Protein AF-A0A9E0LW81-F1 (afdb_monomer_lite)

Radius of gyration: 25.63 Å; chains: 1; bounding box: 50×57×55 Å

Foldseek 3Di:
DDDDDDDPPVVVVVLCVVCVVVVHDSVVVVVVVVVVVVVVVVVVCCVVPVVNVVVVVVVVVQQVQWDQDPVRDTHRPPDPPPPVSVVVVVVVVVPPDPPPPVPDDDDPDPDDDD

Structure (mmCIF, N/CA/C/O backbone):
data_AF-A0A9E0LW81-F1
#
_entry.id   AF-A0A9E0LW81-F1
#
loop_
_atom_site.group_PDB
_atom_site.id
_atom_site.type_symbol
_atom_site.label_atom_id
_atom_site.label_alt_id
_atom_site.label_comp_id
_atom_site.label_asym_id
_atom_site.label_entity_id
_atom_site.label_seq_id
_atom_site.pdbx_PDB_ins_code
_atom_site.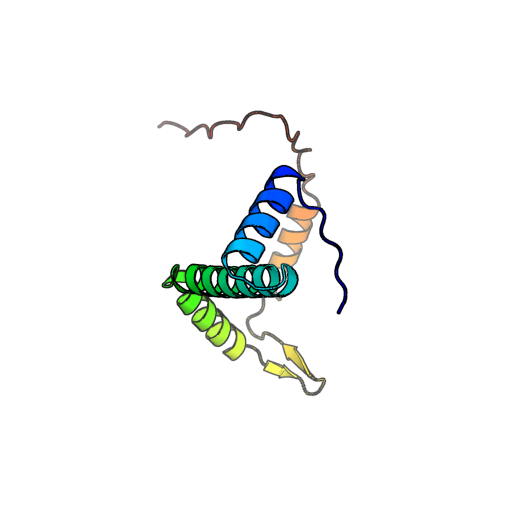Cartn_x
_atom_site.Cartn_y
_atom_site.Cartn_z
_atom_site.occupancy
_atom_site.B_iso_or_equiv
_atom_site.auth_seq_id
_atom_site.auth_comp_id
_atom_site.auth_asym_id
_atom_site.auth_atom_id
_atom_site.pdbx_PDB_model_num
ATOM 1 N N . MET A 1 1 ? -0.173 -12.587 13.844 1.00 77.62 1 MET A N 1
ATOM 2 C CA . MET A 1 1 ? 1.166 -12.589 14.482 1.00 77.62 1 MET A CA 1
ATOM 3 C C . MET A 1 1 ? 1.288 -11.383 15.411 1.00 77.62 1 MET A C 1
ATOM 5 O O . MET A 1 1 ? 0.500 -10.455 15.259 1.00 77.62 1 MET A O 1
ATOM 9 N N . LYS A 1 2 ? 2.193 -11.401 16.401 1.00 80.12 2 LYS A N 1
ATOM 10 C CA . LYS A 1 2 ? 2.476 -10.218 17.233 1.00 80.12 2 LYS A CA 1
ATOM 11 C C . LYS A 1 2 ? 3.582 -9.413 16.558 1.00 80.12 2 LYS A C 1
ATOM 13 O O . LYS A 1 2 ? 4.662 -9.949 16.344 1.00 80.12 2 LYS A O 1
ATOM 18 N N . THR A 1 3 ? 3.298 -8.154 16.258 1.00 85.69 3 THR A N 1
ATOM 19 C CA . THR A 1 3 ? 4.228 -7.246 15.583 1.00 85.69 3 THR A CA 1
ATOM 20 C C . THR A 1 3 ? 4.458 -6.032 16.471 1.00 85.69 3 THR A C 1
ATOM 22 O O . THR A 1 3 ? 3.511 -5.518 17.071 1.00 85.69 3 THR A O 1
ATOM 25 N N . THR A 1 4 ? 5.711 -5.600 16.579 1.00 88.25 4 THR A N 1
ATOM 26 C CA . THR A 1 4 ? 6.099 -4.383 17.296 1.00 88.25 4 THR A CA 1
ATOM 27 C C . THR A 1 4 ? 6.417 -3.314 16.260 1.00 88.25 4 THR A C 1
ATOM 29 O O . THR A 1 4 ? 7.216 -3.561 15.363 1.00 88.25 4 THR A O 1
ATOM 32 N N . PHE A 1 5 ? 5.788 -2.147 16.380 1.00 84.62 5 PHE A N 1
ATOM 33 C CA . PHE A 1 5 ? 6.022 -0.997 15.511 1.00 84.62 5 PHE A CA 1
ATOM 34 C C . PHE A 1 5 ? 6.591 0.144 16.343 1.00 84.62 5 PHE A C 1
ATOM 36 O O . PHE A 1 5 ? 6.073 0.422 17.427 1.00 84.62 5 PHE A O 1
ATOM 43 N N . ASP A 1 6 ? 7.626 0.800 15.828 1.00 88.19 6 ASP A N 1
ATOM 44 C CA . ASP A 1 6 ? 8.109 2.043 16.411 1.00 88.19 6 ASP A CA 1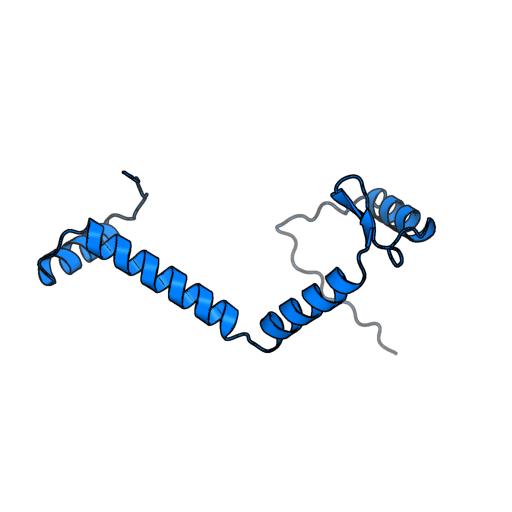
ATOM 45 C C . ASP A 1 6 ? 7.192 3.180 15.951 1.00 88.19 6 ASP A C 1
ATOM 47 O O . ASP A 1 6 ? 7.052 3.450 14.757 1.00 88.19 6 ASP A O 1
ATOM 51 N N . LEU A 1 7 ? 6.466 3.767 16.899 1.00 87.44 7 LEU A N 1
ATOM 52 C CA . LEU A 1 7 ? 5.471 4.802 16.645 1.00 87.44 7 LEU A CA 1
ATOM 53 C C . LEU A 1 7 ? 5.772 5.984 17.565 1.00 87.44 7 LEU A C 1
ATOM 55 O O . LEU A 1 7 ? 5.895 5.783 18.778 1.00 87.44 7 LEU A O 1
ATOM 59 N N . PRO A 1 8 ? 5.810 7.221 17.045 1.00 92.38 8 PRO A N 1
ATOM 60 C CA . PRO A 1 8 ? 6.002 8.383 17.893 1.00 92.38 8 PRO A CA 1
ATOM 61 C C . PRO A 1 8 ? 4.852 8.488 18.902 1.00 92.38 8 PRO A C 1
ATOM 63 O O . PRO A 1 8 ? 3.675 8.382 18.546 1.00 92.38 8 PRO A O 1
ATOM 66 N N . ASP A 1 9 ? 5.187 8.743 20.168 1.00 88.00 9 ASP A N 1
ATOM 67 C CA . ASP A 1 9 ? 4.225 8.846 21.274 1.00 88.00 9 ASP A CA 1
ATOM 68 C C . ASP A 1 9 ? 2.986 9.729 20.980 1.00 88.00 9 ASP A C 1
ATOM 70 O O . ASP A 1 9 ? 1.862 9.281 21.232 1.00 88.00 9 ASP A O 1
ATOM 74 N N . PRO A 1 10 ? 3.094 10.932 20.369 1.00 91.62 10 PRO A N 1
ATOM 75 C CA . PRO A 1 10 ? 1.905 11.721 20.032 1.00 91.62 10 PRO A CA 1
ATOM 76 C C . PRO A 1 10 ? 0.953 11.011 19.058 1.00 91.62 10 PRO A C 1
ATOM 78 O O . PRO A 1 10 ? -0.264 11.190 19.151 1.00 91.62 10 PRO A O 1
ATOM 81 N N . LEU A 1 11 ? 1.476 10.196 18.139 1.00 89.50 11 LEU A N 1
ATOM 82 C CA . LEU A 1 11 ? 0.675 9.420 17.195 1.00 89.50 11 LEU A CA 1
ATOM 83 C C . LEU A 1 11 ? -0.012 8.250 17.907 1.00 89.50 11 LEU A C 1
ATOM 85 O O . LEU A 1 11 ? -1.213 8.041 17.730 1.00 89.50 11 LEU A O 1
ATOM 89 N N . LEU A 1 12 ? 0.714 7.546 18.780 1.00 90.38 12 LEU A N 1
ATOM 90 C CA . LEU A 1 12 ? 0.161 6.453 19.578 1.00 90.38 12 LEU A CA 1
ATOM 91 C C . LEU A 1 12 ? -0.990 6.931 20.475 1.00 90.38 12 LEU A C 1
ATOM 93 O O . LEU A 1 12 ? -2.025 6.267 20.559 1.00 90.38 12 LEU A O 1
ATOM 97 N N . ARG A 1 13 ? -0.850 8.099 21.119 1.00 91.62 13 ARG A N 1
ATOM 98 C CA . ARG A 1 13 ? -1.925 8.694 21.932 1.00 91.62 13 ARG A CA 1
ATOM 99 C C . ARG A 1 13 ? -3.166 9.006 21.101 1.00 91.62 13 ARG A C 1
ATOM 101 O O . ARG A 1 13 ? -4.272 8.669 21.521 1.00 91.62 13 ARG A O 1
ATOM 108 N N . LYS A 1 14 ? -2.997 9.605 19.917 1.00 91.06 14 LYS A N 1
ATOM 109 C CA . LYS A 1 14 ? -4.108 9.889 18.993 1.00 91.06 14 LYS A CA 1
ATOM 110 C C . LYS A 1 14 ? -4.808 8.606 18.548 1.00 91.06 14 LYS A C 1
ATOM 112 O O . LYS A 1 14 ? -6.032 8.543 18.598 1.00 91.06 14 LYS A O 1
ATOM 117 N N . ALA A 1 15 ? -4.045 7.575 18.187 1.00 89.38 15 ALA A N 1
ATOM 118 C CA . ALA A 1 15 ? -4.593 6.289 17.769 1.00 89.38 15 ALA A CA 1
ATOM 119 C C . ALA A 1 15 ? -5.368 5.599 18.905 1.00 89.38 15 ALA A C 1
ATOM 121 O O . ALA A 1 15 ? -6.477 5.112 18.692 1.00 89.38 15 ALA A O 1
ATOM 122 N N . LYS A 1 16 ? -4.847 5.630 20.140 1.00 89.50 16 LYS A N 1
ATOM 123 C CA . LYS A 1 16 ? -5.559 5.127 21.329 1.00 89.50 16 LYS A CA 1
ATOM 124 C C . LYS A 1 16 ? -6.854 5.888 21.595 1.00 89.50 16 LYS A C 1
ATOM 126 O O . LYS A 1 16 ? -7.877 5.261 21.850 1.00 89.50 16 LYS A O 1
ATOM 131 N N . ALA A 1 17 ? -6.826 7.217 21.518 1.00 92.44 17 ALA A N 1
ATOM 132 C CA . ALA A 1 17 ? -8.020 8.038 21.696 1.00 92.44 17 ALA A CA 1
ATOM 133 C C . ALA A 1 17 ? -9.073 7.749 20.612 1.00 92.44 17 ALA A C 1
ATOM 135 O O . ALA A 1 17 ? -10.257 7.644 20.921 1.00 92.44 17 ALA A O 1
ATOM 136 N N . ALA A 1 18 ? -8.649 7.572 19.357 1.00 90.62 18 ALA A N 1
ATOM 137 C CA . ALA A 1 18 ? -9.533 7.192 18.258 1.00 90.62 18 ALA A CA 1
ATOM 138 C C . ALA A 1 18 ? -10.158 5.804 18.480 1.00 90.62 18 ALA A C 1
ATOM 140 O O . ALA A 1 18 ? -11.372 5.660 18.357 1.00 90.62 18 ALA A O 1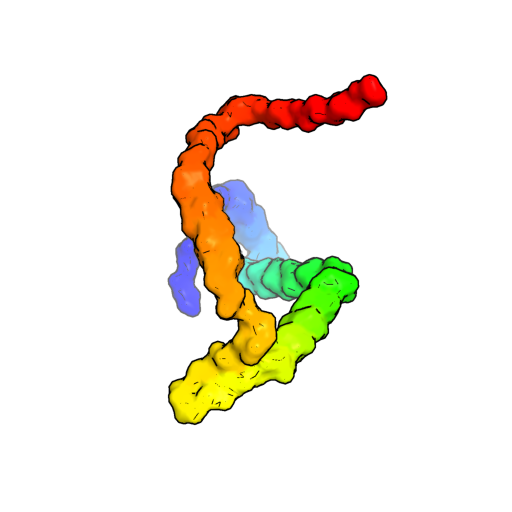
ATOM 141 N N . ALA A 1 19 ? -9.359 4.818 18.895 1.00 91.62 19 ALA A N 1
ATOM 142 C CA . ALA A 1 19 ? -9.834 3.471 19.206 1.00 91.62 19 ALA A CA 1
ATOM 143 C C . ALA A 1 19 ? -10.853 3.476 20.359 1.00 91.62 19 ALA A C 1
ATOM 145 O O . ALA A 1 19 ? -11.924 2.883 20.245 1.00 91.62 19 ALA A O 1
ATOM 146 N N . ALA A 1 20 ? -10.567 4.227 21.428 1.00 92.38 20 ALA A N 1
ATOM 147 C CA . ALA A 1 20 ? -11.466 4.382 22.570 1.00 92.38 20 ALA A CA 1
ATOM 148 C C . ALA A 1 20 ? -12.798 5.044 22.182 1.00 92.38 20 ALA A C 1
ATOM 150 O O . ALA A 1 20 ? -13.855 4.579 22.597 1.00 92.38 20 ALA A O 1
ATOM 151 N N . ARG A 1 21 ? -12.766 6.086 21.340 1.00 92.50 21 ARG A N 1
ATOM 152 C CA . ARG A 1 21 ? -13.980 6.741 20.818 1.00 92.50 21 ARG A CA 1
ATOM 153 C C . ARG A 1 21 ? -14.839 5.811 19.963 1.00 92.50 21 ARG A C 1
ATOM 155 O O . ARG A 1 21 ? -16.052 5.967 19.945 1.00 92.50 21 ARG A O 1
ATOM 162 N N . GLN A 1 22 ? -14.211 4.876 19.256 1.00 89.56 22 GLN A N 1
ATOM 163 C CA . GLN A 1 22 ? -14.882 3.877 18.422 1.00 89.56 22 GLN A CA 1
ATOM 164 C C . GLN A 1 22 ? -15.273 2.611 19.206 1.00 89.56 22 GLN A C 1
ATOM 166 O O . GLN A 1 22 ? -15.867 1.706 18.632 1.00 89.56 22 GLN A O 1
ATOM 171 N N . GLY A 1 23 ? -14.935 2.523 20.501 1.00 92.38 23 GLY A N 1
ATOM 172 C CA . GLY A 1 23 ? -15.252 1.368 21.344 1.00 92.38 23 GLY A CA 1
ATOM 173 C C . GLY A 1 23 ? -14.540 0.074 20.937 1.00 92.38 23 GLY A C 1
ATOM 174 O O . GLY A 1 23 ? -15.009 -1.007 21.283 1.00 92.38 23 GLY A O 1
ATOM 175 N N . ARG A 1 24 ? -13.425 0.160 20.200 1.00 93.75 24 ARG A N 1
ATOM 176 C CA . ARG A 1 24 ? -12.721 -1.005 19.641 1.00 93.75 24 ARG A CA 1
ATOM 177 C C . ARG A 1 24 ? -11.257 -1.058 20.083 1.00 93.75 24 ARG A C 1
ATOM 179 O O . ARG A 1 24 ? -10.694 -0.029 20.469 1.00 93.75 24 ARG A O 1
ATOM 186 N N . PRO A 1 25 ? -10.599 -2.230 20.060 1.00 92.06 25 PRO A N 1
ATOM 187 C CA . PRO A 1 25 ? -9.202 -2.317 20.453 1.00 92.06 25 PRO A CA 1
ATOM 188 C C . PRO A 1 25 ? -8.304 -1.636 19.412 1.00 92.06 25 PRO A C 1
ATOM 190 O O . PRO A 1 25 ? -8.540 -1.696 18.207 1.00 92.06 25 PRO A O 1
ATOM 193 N N . LEU A 1 26 ? -7.206 -1.037 19.883 1.00 88.31 26 LEU A N 1
ATOM 194 C CA . LEU A 1 26 ? -6.223 -0.355 19.030 1.00 88.31 26 LEU A CA 1
ATOM 195 C C . LEU A 1 26 ? -5.680 -1.256 17.911 1.00 88.31 26 LEU A C 1
ATOM 197 O O . LEU A 1 26 ? -5.361 -0.774 16.833 1.00 88.31 26 LEU A O 1
ATOM 201 N N . ARG A 1 27 ? -5.577 -2.561 18.170 1.00 89.50 27 ARG A N 1
ATOM 202 C CA . ARG A 1 27 ? -5.080 -3.545 17.203 1.00 89.50 27 ARG A CA 1
ATOM 203 C C . ARG A 1 27 ? -5.956 -3.615 15.956 1.00 89.50 27 ARG A C 1
ATOM 205 O O . ARG A 1 27 ? -5.404 -3.642 14.865 1.00 89.50 27 ARG A O 1
ATOM 212 N N . ASP A 1 28 ? -7.275 -3.597 16.129 1.00 89.81 28 ASP A N 1
ATOM 213 C CA . ASP A 1 28 ? -8.220 -3.667 15.011 1.00 89.81 28 ASP A CA 1
ATOM 214 C C . ASP A 1 28 ? -8.204 -2.358 14.225 1.00 89.81 28 ASP A C 1
ATOM 216 O O . ASP A 1 28 ? -8.170 -2.377 13.001 1.00 89.81 28 ASP A O 1
ATOM 220 N N . LEU A 1 29 ? -8.102 -1.222 14.927 1.00 90.19 29 LEU A N 1
ATOM 221 C CA . LEU A 1 29 ? -7.947 0.082 14.282 1.00 90.19 29 LEU A CA 1
ATOM 222 C C . LEU A 1 29 ? -6.681 0.168 13.432 1.00 90.19 29 LEU A C 1
ATOM 224 O O . LEU A 1 29 ? -6.713 0.687 12.322 1.00 90.19 29 LEU A O 1
ATOM 228 N N . VAL A 1 30 ? -5.564 -0.335 13.952 1.00 89.00 30 VAL A N 1
ATOM 229 C CA . VAL A 1 30 ? -4.289 -0.345 13.228 1.00 89.00 30 VAL A CA 1
ATOM 230 C C . VAL A 1 30 ? -4.346 -1.308 12.043 1.00 89.00 30 VAL A C 1
ATOM 232 O O . VAL A 1 30 ? -3.844 -0.968 10.979 1.00 89.00 30 VAL A O 1
ATOM 235 N N . ALA A 1 31 ? -4.956 -2.484 12.207 1.00 90.25 31 ALA A N 1
ATOM 236 C CA . ALA A 1 31 ? -5.096 -3.455 11.127 1.00 90.25 31 ALA A CA 1
ATOM 237 C C . ALA A 1 31 ? -5.931 -2.897 9.965 1.00 90.25 31 ALA A C 1
ATOM 239 O O . ALA A 1 31 ? -5.485 -2.961 8.824 1.00 90.25 31 ALA A O 1
ATOM 240 N N . GLU A 1 32 ? -7.081 -2.290 10.264 1.00 90.12 32 GLU A N 1
ATOM 241 C CA . GLU A 1 32 ? -7.944 -1.657 9.260 1.00 90.12 32 GLU A CA 1
ATOM 242 C C . GLU A 1 32 ? -7.239 -0.489 8.565 1.00 90.12 32 GLU A C 1
ATOM 244 O O . GLU A 1 32 ? -7.221 -0.424 7.343 1.00 90.12 32 GLU A O 1
ATOM 249 N N . ALA A 1 33 ? -6.567 0.387 9.319 1.00 89.25 33 ALA A N 1
ATOM 250 C CA . ALA A 1 33 ? -5.840 1.509 8.730 1.00 89.25 33 ALA A CA 1
ATOM 251 C C . ALA A 1 33 ? -4.702 1.058 7.795 1.00 89.25 33 ALA A C 1
ATOM 253 O O . ALA A 1 33 ? -4.422 1.726 6.800 1.00 89.25 33 ALA A O 1
ATOM 254 N N . ILE A 1 34 ? -4.031 -0.057 8.108 1.00 89.31 34 ILE A N 1
ATOM 255 C CA . ILE A 1 34 ? -3.014 -0.644 7.225 1.00 89.31 34 ILE A CA 1
ATOM 256 C C . ILE A 1 34 ? -3.675 -1.194 5.959 1.00 89.31 34 ILE A C 1
ATOM 258 O O . ILE A 1 34 ? -3.195 -0.902 4.867 1.00 89.31 34 ILE A O 1
ATOM 262 N N . ASP A 1 35 ? -4.763 -1.951 6.095 1.00 89.75 35 ASP A N 1
ATOM 263 C CA . ASP A 1 35 ? -5.473 -2.547 4.960 1.00 89.75 35 ASP A CA 1
ATOM 264 C C . ASP A 1 35 ? -6.010 -1.474 4.002 1.00 89.75 35 ASP A C 1
ATOM 266 O O . ASP A 1 35 ? -5.718 -1.490 2.807 1.00 89.75 35 ASP A O 1
ATOM 270 N N . GLU A 1 36 ? -6.668 -0.444 4.538 1.00 88.75 36 GLU A N 1
ATOM 271 C CA . GLU A 1 36 ? -7.152 0.702 3.766 1.00 88.75 36 GLU A CA 1
ATOM 272 C C . GLU A 1 36 ? -6.021 1.433 3.033 1.00 88.75 36 GLU A C 1
ATOM 274 O O . GLU A 1 36 ? -6.187 1.835 1.880 1.00 88.75 36 GLU A O 1
ATOM 279 N N . LYS A 1 37 ? -4.855 1.608 3.671 1.00 87.00 37 LYS A N 1
ATOM 280 C CA . LYS A 1 37 ? -3.704 2.261 3.031 1.00 87.00 37 LYS A CA 1
ATOM 281 C C . LYS A 1 37 ? -3.035 1.404 1.974 1.00 87.00 37 LYS A C 1
ATOM 283 O O . LYS A 1 37 ? -2.611 1.951 0.955 1.00 87.00 37 LYS A O 1
ATOM 288 N N . LEU A 1 38 ? -2.976 0.091 2.163 1.00 86.25 38 LEU A N 1
ATOM 289 C CA . LEU A 1 38 ? -2.496 -0.827 1.133 1.00 86.25 38 LEU A CA 1
ATOM 290 C C . LEU A 1 38 ? -3.454 -0.862 -0.063 1.00 86.25 38 LEU A C 1
ATOM 292 O O . LEU A 1 38 ? -2.992 -0.800 -1.201 1.00 86.25 38 LEU A O 1
ATOM 296 N N . ALA A 1 39 ? -4.768 -0.873 0.175 1.00 81.94 39 ALA A N 1
ATOM 297 C CA . ALA A 1 39 ? -5.780 -0.815 -0.876 1.00 81.94 39 ALA A CA 1
ATOM 298 C C . ALA A 1 39 ? -5.751 0.519 -1.642 1.00 81.94 39 ALA A C 1
ATOM 300 O O . ALA A 1 39 ? -5.786 0.515 -2.871 1.00 81.94 39 ALA A O 1
ATOM 301 N N . GLN A 1 40 ? -5.613 1.652 -0.942 1.00 79.31 40 GLN A N 1
ATOM 302 C CA . GLN A 1 40 ? -5.447 2.971 -1.569 1.00 79.31 40 GLN A CA 1
ATOM 303 C C . GLN A 1 40 ? -4.170 3.039 -2.399 1.00 79.31 40 GLN A C 1
ATOM 305 O O . GLN A 1 40 ? -4.239 3.437 -3.551 1.00 79.31 40 GLN A O 1
ATOM 310 N N . THR A 1 41 ? -3.039 2.553 -1.880 1.00 72.69 41 THR A N 1
ATOM 311 C CA . THR A 1 41 ? -1.776 2.523 -2.635 1.00 72.69 41 THR A CA 1
ATOM 312 C C . THR A 1 41 ? -1.901 1.641 -3.881 1.00 72.69 41 THR A C 1
ATOM 314 O O . THR A 1 41 ? -1.432 2.006 -4.956 1.00 72.69 41 THR A O 1
ATOM 317 N N . ALA A 1 42 ? -2.557 0.483 -3.765 1.00 67.69 42 ALA A N 1
ATOM 318 C CA . ALA A 1 42 ? -2.822 -0.391 -4.903 1.00 67.69 42 ALA A CA 1
ATOM 319 C C . ALA A 1 42 ? -3.731 0.283 -5.944 1.00 67.69 42 ALA A C 1
ATOM 321 O O . ALA A 1 42 ? -3.479 0.133 -7.139 1.00 67.69 42 ALA A O 1
ATOM 322 N N . SER A 1 43 ? -4.733 1.051 -5.499 1.00 63.41 43 SER A N 1
ATOM 323 C CA . SER A 1 43 ? -5.584 1.867 -6.370 1.00 63.41 43 SER A CA 1
ATOM 324 C C . SER A 1 43 ? -4.810 3.020 -6.995 1.00 63.41 43 SER A C 1
ATOM 326 O O . SER A 1 43 ? -4.899 3.183 -8.189 1.00 63.41 43 SER A O 1
ATOM 328 N N . GLU A 1 44 ? -3.970 3.758 -6.269 1.00 61.31 44 GLU A N 1
ATOM 329 C CA . GLU A 1 44 ? -3.163 4.867 -6.807 1.00 61.31 44 GLU A CA 1
ATOM 330 C C . GLU A 1 44 ? -2.134 4.382 -7.850 1.00 61.31 44 GLU A C 1
ATOM 332 O O . GLU A 1 44 ? -1.948 4.996 -8.906 1.00 61.31 44 GLU A O 1
ATOM 337 N N . ILE A 1 45 ? -1.517 3.216 -7.624 1.00 60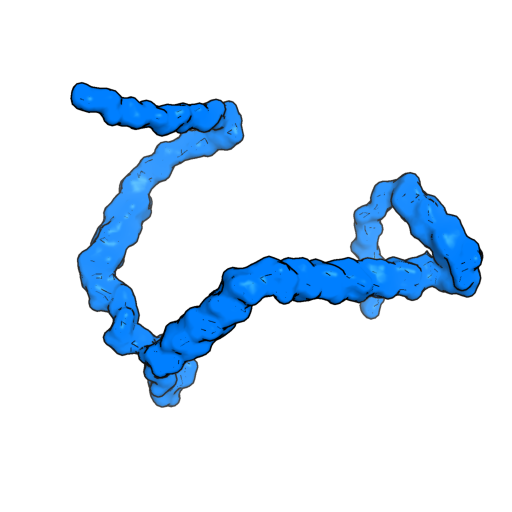.03 45 ILE A N 1
ATOM 338 C CA . ILE A 1 45 ? -0.690 2.517 -8.627 1.00 60.03 45 ILE A CA 1
ATOM 339 C C . ILE A 1 45 ? -1.542 2.080 -9.833 1.00 60.03 45 ILE A C 1
ATOM 341 O O . ILE A 1 45 ? -1.078 2.067 -10.978 1.00 60.03 45 ILE A O 1
ATOM 345 N N . ALA A 1 46 ? -2.796 1.718 -9.583 1.00 58.06 46 ALA A N 1
ATOM 346 C CA . ALA A 1 46 ? -3.785 1.415 -10.601 1.00 58.06 46 ALA A CA 1
ATOM 347 C C . ALA A 1 46 ? -4.577 2.646 -11.080 1.00 58.06 46 ALA A C 1
ATOM 349 O O . ALA A 1 46 ? -5.473 2.462 -11.866 1.00 58.06 46 ALA A O 1
ATOM 350 N N . ASP A 1 47 ? -4.297 3.881 -10.676 1.00 55.50 47 ASP A N 1
ATOM 351 C CA . ASP A 1 47 ? -5.004 5.085 -11.157 1.00 55.50 47 ASP A CA 1
ATOM 352 C C . ASP A 1 47 ? -4.053 5.966 -11.981 1.00 55.50 47 ASP A C 1
ATOM 354 O O . ASP A 1 47 ? -4.469 6.765 -12.815 1.00 55.50 47 ASP A O 1
ATOM 358 N N . THR A 1 48 ? -2.746 5.704 -11.896 1.00 55.72 48 THR A N 1
ATOM 359 C CA . THR A 1 48 ? -1.719 6.139 -12.867 1.00 55.72 48 THR A CA 1
ATOM 360 C C . THR A 1 48 ? -1.799 5.349 -14.195 1.00 55.72 48 THR A C 1
ATOM 362 O O . THR A 1 48 ? -0.791 4.999 -14.816 1.00 55.72 48 THR A O 1
ATOM 365 N N . LEU A 1 49 ? -3.026 5.049 -14.637 1.00 54.69 49 LEU A N 1
ATOM 366 C CA . LEU A 1 49 ? -3.415 3.885 -15.439 1.00 54.69 49 LEU A CA 1
ATOM 367 C C . LEU A 1 49 ? -3.382 3.975 -16.983 1.00 54.69 49 LEU A C 1
ATOM 369 O O . LEU A 1 49 ? -4.005 3.130 -17.623 1.00 54.69 49 LEU A O 1
ATOM 373 N N . PRO A 1 50 ? -2.621 4.857 -17.648 1.00 55.41 50 PRO A N 1
ATOM 374 C CA . PRO A 1 50 ? -2.064 4.466 -18.940 1.00 55.41 50 PRO A CA 1
ATOM 375 C C . PRO A 1 50 ? -0.790 3.649 -18.710 1.00 55.41 50 PRO A C 1
ATOM 377 O O . PRO A 1 50 ? -0.668 2.532 -19.199 1.00 55.41 50 PRO A O 1
ATOM 380 N N . ALA A 1 51 ? 0.101 4.110 -17.828 1.00 56.16 51 ALA A N 1
ATOM 381 C CA . ALA A 1 51 ? 1.429 3.531 -17.673 1.00 56.16 51 ALA A CA 1
ATOM 382 C C . ALA A 1 51 ? 1.425 2.127 -17.048 1.00 56.16 51 ALA A C 1
ATOM 384 O O . ALA A 1 51 ? 2.286 1.322 -17.386 1.00 56.16 51 ALA A O 1
ATOM 385 N N . SER A 1 52 ? 0.494 1.792 -16.146 1.00 60.25 52 SER A N 1
ATOM 386 C CA . SER A 1 52 ? 0.475 0.473 -15.488 1.00 60.25 52 SER A CA 1
ATOM 387 C C . SER A 1 52 ? -0.223 -0.618 -16.314 1.00 60.25 52 SER A C 1
ATOM 389 O O . SER A 1 52 ? 0.252 -1.757 -16.331 1.00 60.25 52 SER A O 1
ATOM 391 N N . ALA A 1 53 ? -1.282 -0.286 -17.060 1.00 68.38 53 ALA A N 1
ATOM 392 C CA . ALA A 1 53 ? -1.894 -1.191 -18.037 1.00 68.38 53 ALA A CA 1
ATOM 393 C C . ALA A 1 53 ? -1.005 -1.363 -19.273 1.00 68.38 53 ALA A C 1
ATOM 395 O O . ALA A 1 53 ? -0.779 -2.493 -19.699 1.00 68.38 53 ALA A O 1
ATOM 396 N N . GLU A 1 54 ? -0.420 -0.282 -19.797 1.00 67.31 54 GLU A N 1
ATOM 397 C CA . GLU A 1 54 ? 0.570 -0.361 -20.874 1.00 67.31 54 GLU A CA 1
ATOM 398 C C . GLU A 1 54 ? 1.795 -1.160 -20.447 1.00 67.31 54 GLU A C 1
ATOM 400 O O . GLU A 1 54 ? 2.277 -1.978 -21.221 1.00 67.31 54 GLU A O 1
ATOM 405 N N . ARG A 1 55 ? 2.266 -1.007 -19.203 1.00 69.31 55 ARG A N 1
ATOM 406 C CA . ARG A 1 55 ? 3.370 -1.813 -18.662 1.00 69.31 55 ARG A CA 1
ATOM 407 C C . ARG A 1 55 ? 3.002 -3.290 -18.534 1.00 69.31 55 ARG A C 1
ATOM 409 O O . ARG A 1 55 ? 3.836 -4.133 -18.849 1.00 69.31 55 ARG A O 1
ATOM 416 N N . ARG A 1 56 ? 1.774 -3.623 -18.118 1.00 70.75 56 ARG A N 1
ATOM 417 C CA . ARG A 1 56 ? 1.277 -5.013 -18.094 1.00 70.75 56 ARG A CA 1
ATOM 418 C C . ARG A 1 56 ? 1.174 -5.605 -19.500 1.00 70.75 56 ARG A C 1
ATOM 420 O O . ARG A 1 56 ? 1.700 -6.685 -19.733 1.00 70.75 56 ARG A O 1
ATOM 427 N N . LEU A 1 57 ? 0.602 -4.869 -20.451 1.00 80.56 57 LEU A N 1
ATOM 428 C CA . LEU A 1 57 ? 0.527 -5.282 -21.855 1.00 80.56 57 LEU A CA 1
ATOM 429 C C . LEU A 1 57 ? 1.920 -5.394 -22.493 1.00 80.56 57 LEU A C 1
ATOM 431 O O . LEU A 1 57 ? 2.182 -6.308 -23.270 1.00 80.56 57 LEU A O 1
ATOM 435 N N . ALA A 1 58 ? 2.840 -4.484 -22.166 1.00 77.56 58 ALA A N 1
ATOM 436 C CA . ALA A 1 58 ? 4.229 -4.539 -22.609 1.00 77.56 58 ALA A CA 1
ATOM 437 C C . ALA A 1 58 ? 4.944 -5.768 -22.038 1.00 77.56 58 ALA A C 1
ATOM 439 O O . ALA A 1 58 ? 5.673 -6.439 -22.767 1.00 77.56 58 ALA A O 1
ATOM 440 N N . TRP A 1 59 ? 4.686 -6.106 -20.772 1.00 75.62 59 TRP A N 1
ATOM 441 C CA . TRP A 1 59 ? 5.182 -7.326 -20.144 1.00 75.62 59 TRP A CA 1
ATOM 442 C C . TRP A 1 59 ? 4.623 -8.589 -20.810 1.00 75.62 59 TRP A C 1
ATOM 444 O O . TRP A 1 59 ? 5.387 -9.495 -21.123 1.00 75.62 59 TRP A O 1
ATOM 454 N N . GLU A 1 60 ? 3.322 -8.646 -21.096 1.00 81.94 60 GLU A N 1
ATOM 455 C CA . GLU A 1 60 ? 2.692 -9.782 -21.784 1.00 81.94 60 GLU A CA 1
ATOM 456 C C . GLU A 1 60 ? 3.222 -9.964 -23.212 1.00 81.94 60 GLU A C 1
ATOM 458 O O . GLU A 1 60 ? 3.527 -11.084 -23.630 1.00 81.94 60 GLU A O 1
ATOM 463 N N . ARG A 1 61 ? 3.415 -8.864 -23.951 1.00 83.06 61 ARG A N 1
ATOM 464 C CA . ARG A 1 61 ? 4.039 -8.880 -25.284 1.00 83.06 61 ARG A CA 1
ATOM 465 C C . ARG A 1 61 ? 5.500 -9.310 -25.230 1.00 83.06 61 ARG A C 1
ATOM 467 O O . ARG A 1 61 ? 5.951 -10.049 -26.098 1.00 83.06 61 ARG A O 1
ATOM 474 N N . TRP A 1 62 ? 6.251 -8.854 -24.229 1.00 77.50 62 TRP A N 1
ATOM 475 C CA . TRP A 1 62 ? 7.632 -9.284 -24.027 1.00 77.50 62 TRP A CA 1
ATOM 476 C C . TRP A 1 62 ? 7.706 -10.773 -23.675 1.00 77.50 62 TRP A C 1
ATOM 478 O O . TRP A 1 62 ? 8.443 -11.505 -24.324 1.00 77.50 62 TRP A O 1
ATOM 488 N N . ARG A 1 63 ? 6.868 -11.245 -22.746 1.00 80.69 63 ARG A N 1
ATOM 489 C CA . ARG A 1 63 ? 6.783 -12.659 -22.361 1.00 80.69 63 ARG A CA 1
ATOM 490 C C . ARG A 1 63 ? 6.415 -13.564 -23.534 1.00 80.69 63 ARG A C 1
ATOM 492 O O . ARG A 1 63 ? 6.980 -14.642 -23.650 1.00 80.69 63 ARG A O 1
ATOM 499 N N . SER A 1 64 ? 5.506 -13.131 -24.405 1.00 81.44 64 SER A N 1
ATOM 500 C CA . SER A 1 64 ? 5.087 -13.911 -25.581 1.00 81.44 64 SER A CA 1
ATOM 501 C C . SER A 1 64 ? 6.215 -14.138 -26.597 1.00 81.44 64 SER A C 1
ATOM 503 O O . SER A 1 64 ? 6.089 -15.007 -27.452 1.00 81.44 64 SER A O 1
ATOM 505 N N . ARG A 1 65 ? 7.309 -13.367 -26.512 1.00 81.25 65 ARG A N 1
ATOM 506 C CA . ARG A 1 65 ? 8.520 -13.567 -27.323 1.00 81.25 65 ARG A CA 1
ATOM 507 C C . ARG A 1 65 ? 9.506 -14.558 -26.701 1.00 81.25 65 ARG A C 1
ATOM 509 O O . ARG A 1 65 ? 10.421 -14.987 -27.391 1.00 81.25 65 ARG A O 1
ATOM 516 N N . LEU A 1 66 ? 9.345 -14.918 -25.426 1.00 84.69 66 LEU A N 1
ATOM 517 C CA . LEU A 1 66 ? 10.225 -15.869 -24.748 1.00 84.69 66 LEU A CA 1
ATOM 518 C C . LEU A 1 66 ? 9.848 -17.307 -25.108 1.00 84.69 66 LEU A C 1
ATOM 520 O O . LEU A 1 66 ? 8.673 -17.668 -25.144 1.00 84.69 66 LEU A O 1
ATOM 524 N N . VAL A 1 67 ? 10.862 -18.138 -25.310 1.00 84.75 67 VAL A N 1
ATOM 525 C CA . VAL A 1 67 ? 10.739 -19.569 -25.573 1.00 84.75 67 VAL A CA 1
ATOM 526 C C . VAL A 1 67 ? 11.105 -20.324 -24.301 1.00 84.75 67 VAL A C 1
ATOM 528 O O . VAL A 1 67 ? 12.199 -20.156 -23.767 1.00 84.75 67 VAL A O 1
ATOM 531 N N . GLU A 1 68 ? 10.189 -21.147 -23.801 1.00 86.31 68 GLU A N 1
ATOM 532 C CA . GLU A 1 68 ? 10.465 -22.041 -22.675 1.00 86.31 68 GLU A CA 1
ATOM 533 C C . GLU A 1 68 ? 11.297 -23.234 -23.159 1.00 86.31 68 GLU A C 1
ATOM 535 O O . GLU A 1 68 ? 10.938 -23.922 -24.117 1.00 86.31 68 GLU A O 1
ATOM 540 N N . GLN A 1 69 ? 12.437 -23.454 -22.515 1.00 85.25 69 GLN A N 1
ATOM 541 C CA . GLN A 1 69 ? 13.333 -24.569 -22.778 1.00 85.25 69 GLN A CA 1
ATOM 542 C C . GLN A 1 69 ? 12.901 -25.804 -21.967 1.00 85.25 69 GLN A C 1
ATOM 544 O O . GLN A 1 69 ? 12.259 -25.679 -20.923 1.00 85.25 69 GLN A O 1
ATOM 549 N N . PRO A 1 70 ? 13.261 -27.022 -22.407 1.00 81.19 70 PRO A N 1
ATOM 550 C CA . PRO A 1 70 ? 12.874 -28.269 -21.736 1.00 81.19 70 PRO A CA 1
ATOM 551 C C . PRO A 1 70 ? 13.440 -28.437 -20.314 1.00 81.19 70 PRO A C 1
ATOM 553 O O . PRO A 1 70 ? 13.007 -29.328 -19.588 1.00 81.19 70 PRO A O 1
ATOM 556 N N . ASP A 1 71 ? 14.389 -27.594 -19.906 1.00 82.69 71 ASP A N 1
ATOM 557 C CA . ASP A 1 71 ? 14.936 -27.512 -18.548 1.00 82.69 71 ASP A CA 1
ATOM 558 C C . ASP A 1 71 ? 14.155 -26.546 -17.628 1.00 82.69 71 ASP A C 1
ATOM 560 O O . ASP A 1 71 ? 14.506 -26.390 -16.458 1.00 82.69 71 ASP A O 1
ATOM 564 N N . GLY A 1 72 ? 13.092 -25.908 -18.136 1.00 82.75 72 GLY A N 1
ATOM 565 C CA . GLY A 1 72 ? 12.273 -24.928 -17.417 1.00 82.75 72 GLY A CA 1
ATOM 566 C C . GLY A 1 72 ? 12.851 -23.510 -17.407 1.00 82.75 72 GLY A C 1
ATOM 567 O O . GLY A 1 72 ? 12.318 -22.628 -16.728 1.00 82.75 72 GLY A O 1
ATOM 568 N N . THR A 1 73 ? 13.941 -23.262 -18.137 1.00 81.44 73 THR A N 1
ATOM 569 C CA . THR A 1 73 ? 14.484 -21.913 -18.318 1.00 81.44 73 THR A CA 1
ATOM 570 C C . THR A 1 73 ? 13.791 -21.192 -19.476 1.00 81.44 73 THR A C 1
ATOM 572 O O . THR A 1 73 ? 13.275 -21.811 -20.403 1.00 81.44 73 THR A O 1
ATOM 575 N N . TRP A 1 74 ? 13.764 -19.859 -19.439 1.00 75.81 74 TRP A N 1
ATOM 576 C CA . TRP A 1 74 ? 13.169 -19.039 -20.498 1.00 75.81 74 TRP A CA 1
ATOM 577 C C . TRP A 1 74 ? 14.274 -18.397 -21.335 1.00 75.81 74 TRP A C 1
ATOM 579 O O . TRP A 1 74 ? 15.095 -17.644 -20.811 1.00 75.81 74 TRP A O 1
ATOM 589 N N . PHE A 1 75 ? 14.282 -18.678 -22.634 1.00 78.62 75 PHE A N 1
ATOM 590 C CA . PHE A 1 75 ? 15.232 -18.143 -23.601 1.00 78.62 75 PHE A CA 1
ATOM 591 C C . PHE A 1 75 ? 14.565 -17.063 -24.455 1.00 78.62 75 PHE A C 1
ATOM 593 O O . PHE A 1 75 ? 13.498 -17.286 -25.022 1.00 78.62 75 PHE A O 1
ATOM 600 N N . ASN A 1 76 ? 15.177 -15.881 -24.560 1.00 79.12 76 ASN A N 1
ATOM 601 C CA . ASN A 1 76 ? 14.715 -14.844 -25.482 1.00 79.12 76 ASN A CA 1
ATOM 602 C C . ASN A 1 76 ? 15.464 -14.980 -26.823 1.00 79.12 76 ASN A C 1
ATOM 604 O O . ASN A 1 76 ? 16.630 -14.583 -26.875 1.00 79.12 76 ASN A O 1
ATOM 608 N N . PRO A 1 77 ? 14.832 -15.488 -27.898 1.00 71.88 77 PRO A N 1
ATOM 609 C CA . PRO A 1 77 ? 15.467 -15.616 -29.210 1.00 71.88 77 PRO A CA 1
ATOM 610 C C . PRO A 1 77 ? 15.783 -14.262 -29.856 1.00 71.88 77 PRO A C 1
ATOM 612 O O . PRO A 1 77 ? 16.683 -14.185 -30.682 1.00 71.88 77 PRO A O 1
ATOM 615 N N . GLU A 1 78 ? 15.092 -13.193 -29.448 1.00 67.31 78 GLU A N 1
ATOM 616 C CA . GLU A 1 78 ? 15.379 -11.808 -29.851 1.00 67.31 78 GLU A CA 1
ATOM 617 C C . GLU A 1 78 ? 16.144 -11.039 -28.759 1.00 67.31 78 GLU A C 1
ATOM 619 O O . GLU A 1 78 ? 16.027 -9.820 -28.623 1.00 67.31 78 GLU A O 1
ATOM 624 N N . GLY A 1 79 ? 16.850 -11.758 -27.884 1.00 65.50 79 GLY A N 1
ATOM 625 C CA . GLY A 1 79 ? 17.610 -11.172 -26.787 1.00 65.50 79 GLY A CA 1
ATOM 626 C C . GLY A 1 79 ? 18.807 -10.340 -27.246 1.00 65.50 79 GLY A C 1
ATOM 627 O O . GLY A 1 79 ? 19.295 -10.468 -28.360 1.00 65.50 79 GLY A O 1
ATOM 628 N N . ILE A 1 80 ? 19.329 -9.547 -26.310 1.00 60.19 80 ILE A N 1
ATOM 629 C CA . ILE A 1 80 ? 20.599 -8.794 -26.362 1.00 60.19 80 ILE A CA 1
ATOM 630 C C . ILE A 1 80 ? 21.844 -9.706 -26.403 1.00 60.19 80 ILE A C 1
ATOM 632 O O . ILE A 1 80 ? 22.895 -9.330 -25.904 1.00 60.19 80 ILE A O 1
ATOM 636 N N . GLN A 1 81 ? 21.753 -10.895 -27.013 1.00 61.09 81 GLN A N 1
ATOM 637 C CA . GLN A 1 81 ? 22.890 -11.793 -27.286 1.00 61.09 81 GLN A CA 1
ATOM 638 C C . GLN A 1 81 ? 23.786 -11.243 -28.414 1.00 61.09 81 GLN A C 1
ATOM 640 O O . GLN A 1 81 ? 24.335 -11.991 -29.216 1.00 61.09 81 GLN A O 1
ATOM 645 N N . ASP A 1 82 ? 23.869 -9.920 -28.502 1.00 63.94 82 ASP A N 1
ATOM 646 C CA . ASP A 1 82 ? 24.775 -9.191 -29.363 1.00 63.94 82 ASP A CA 1
ATOM 647 C C . ASP A 1 82 ? 26.066 -8.979 -28.575 1.00 63.94 82 ASP A C 1
ATOM 649 O O . ASP A 1 82 ? 26.058 -8.411 -27.482 1.00 63.94 82 ASP A O 1
ATOM 653 N N . GLU A 1 83 ? 27.175 -9.481 -29.103 1.00 65.12 83 GLU A N 1
ATOM 654 C CA . GLU A 1 83 ? 28.475 -9.403 -28.435 1.00 65.12 83 GLU A CA 1
ATOM 655 C C . GLU A 1 83 ? 28.879 -7.937 -28.183 1.00 65.12 83 GLU A C 1
ATOM 657 O O . GLU A 1 83 ? 29.349 -7.603 -27.094 1.00 65.12 83 GLU A O 1
ATOM 662 N N . GLY A 1 84 ? 28.526 -7.033 -29.106 1.00 71.25 84 GLY A N 1
ATOM 663 C CA . GLY A 1 84 ? 28.751 -5.592 -28.981 1.00 71.25 84 GLY A CA 1
ATOM 664 C C . GLY A 1 84 ? 27.959 -4.930 -27.848 1.00 71.25 84 GLY A C 1
ATOM 665 O O . GLY A 1 84 ? 28.444 -3.989 -27.211 1.00 71.25 84 GLY A O 1
ATOM 666 N N . PHE A 1 85 ? 26.763 -5.431 -27.524 1.00 69.75 85 PHE A N 1
ATOM 667 C CA . PHE A 1 85 ? 25.997 -4.972 -26.362 1.00 69.75 85 PHE A CA 1
ATOM 668 C C . PHE A 1 85 ? 26.730 -5.271 -25.045 1.00 69.75 85 PHE A C 1
ATOM 670 O O . PHE A 1 85 ? 26.796 -4.408 -24.165 1.00 69.75 85 PHE A O 1
ATOM 677 N N . TYR A 1 86 ? 27.316 -6.464 -24.907 1.00 75.56 86 TYR A N 1
ATOM 678 C CA . TYR A 1 86 ? 28.088 -6.826 -23.715 1.00 75.56 86 TYR A CA 1
ATOM 679 C C . TYR A 1 86 ? 29.428 -6.094 -23.647 1.00 75.56 86 TYR A C 1
ATOM 681 O O . TYR A 1 86 ? 29.805 -5.651 -22.562 1.00 75.56 86 TYR A O 1
ATOM 689 N N . GLU A 1 87 ? 30.099 -5.883 -24.783 1.00 76.06 87 GLU A N 1
ATOM 690 C CA . GLU A 1 87 ? 31.288 -5.023 -24.851 1.00 76.06 87 GLU A CA 1
ATOM 691 C C . GLU A 1 87 ? 30.971 -3.591 -24.399 1.00 76.06 87 GLU A C 1
ATOM 693 O O . GLU A 1 87 ? 31.725 -3.004 -23.626 1.00 76.06 87 GLU A O 1
ATOM 698 N N . THR A 1 88 ? 29.812 -3.053 -24.788 1.00 78.50 88 THR A N 1
ATOM 699 C CA . THR A 1 88 ? 29.360 -1.721 -24.357 1.00 78.50 88 THR A CA 1
ATOM 700 C C . THR A 1 88 ? 29.089 -1.671 -22.849 1.00 78.50 88 THR A C 1
ATOM 702 O O . THR A 1 88 ? 29.453 -0.702 -22.184 1.00 78.50 88 THR A O 1
ATOM 705 N N . LEU A 1 89 ? 28.477 -2.712 -22.269 1.00 78.19 89 LEU A N 1
ATOM 706 C CA . LEU A 1 89 ? 28.274 -2.793 -20.817 1.00 78.19 89 LEU A CA 1
ATOM 707 C C . LEU A 1 89 ? 29.593 -2.898 -20.049 1.00 78.19 89 LEU A C 1
ATOM 709 O O . LEU A 1 89 ? 29.739 -2.267 -19.001 1.00 78.19 89 LEU A O 1
ATOM 713 N N . GLU A 1 90 ? 30.546 -3.676 -20.560 1.00 78.44 90 GLU A N 1
ATOM 714 C CA . GLU A 1 90 ? 31.879 -3.791 -19.974 1.00 78.44 90 GLU A CA 1
ATOM 715 C C . GLU A 1 90 ? 32.624 -2.451 -20.074 1.00 78.44 90 GLU A C 1
ATOM 717 O O . GLU A 1 90 ? 33.233 -2.015 -19.100 1.00 78.44 90 GLU A O 1
ATOM 722 N N . GLN A 1 91 ? 32.477 -1.727 -21.187 1.00 79.88 91 GLN A N 1
ATOM 723 C CA . GLN A 1 91 ? 33.015 -0.379 -21.348 1.00 79.88 91 GLN A CA 1
ATOM 724 C C . GLN A 1 91 ? 32.419 0.605 -20.330 1.00 79.88 91 GLN A C 1
ATOM 726 O O . GLN A 1 91 ? 33.174 1.305 -19.663 1.00 79.88 91 GLN A O 1
ATOM 731 N N . ILE A 1 92 ? 31.095 0.615 -20.134 1.00 80.06 92 ILE A N 1
ATOM 732 C CA . ILE A 1 92 ? 30.421 1.460 -19.124 1.00 80.06 92 ILE A CA 1
ATOM 733 C C . ILE A 1 92 ? 30.843 1.080 -17.697 1.00 80.06 92 ILE A C 1
ATOM 735 O O . ILE A 1 92 ? 30.909 1.929 -16.810 1.00 80.06 92 ILE A O 1
ATOM 739 N N . ARG A 1 93 ? 31.112 -0.204 -17.446 1.00 74.69 93 ARG A N 1
ATOM 740 C CA . ARG A 1 93 ? 31.582 -0.692 -16.144 1.00 74.69 93 ARG A CA 1
ATOM 741 C C . ARG A 1 93 ? 33.028 -0.287 -15.862 1.00 74.69 93 ARG A C 1
ATOM 743 O O . ARG A 1 93 ? 33.377 -0.051 -14.707 1.00 74.69 93 ARG A O 1
ATOM 750 N N . GLN A 1 94 ? 33.857 -0.259 -16.901 1.00 74.88 94 GLN A N 1
ATOM 751 C CA . GLN A 1 94 ? 35.248 0.185 -16.833 1.00 74.88 94 GLN A CA 1
ATOM 752 C C . GLN A 1 94 ? 35.377 1.706 -16.816 1.00 74.88 94 GLN A C 1
ATOM 754 O O . GLN A 1 94 ? 36.376 2.228 -16.319 1.00 74.88 94 GLN A O 1
ATOM 759 N N . GLU A 1 95 ? 34.373 2.420 -17.319 1.00 73.19 95 GLU A N 1
ATOM 760 C CA . GLU A 1 95 ? 34.244 3.852 -17.120 1.00 73.19 95 GLU A CA 1
ATOM 761 C C . GLU A 1 95 ? 34.128 4.091 -15.613 1.00 73.19 95 GLU A C 1
ATOM 763 O O . GLU A 1 95 ? 33.150 3.713 -14.974 1.00 73.19 95 GLU A O 1
ATOM 768 N N . ALA A 1 96 ? 35.185 4.629 -15.002 1.00 59.44 96 ALA A N 1
ATOM 769 C CA . ALA A 1 96 ? 35.182 4.936 -13.584 1.00 59.44 96 ALA A CA 1
ATOM 770 C C . ALA A 1 96 ? 34.081 5.967 -13.347 1.00 59.44 96 ALA A C 1
ATOM 772 O O . ALA A 1 96 ? 34.219 7.129 -13.735 1.00 59.44 96 ALA A O 1
ATOM 773 N N . TRP A 1 97 ? 32.972 5.529 -12.749 1.00 62.12 97 TRP A N 1
ATOM 774 C CA . TRP A 1 97 ? 31.898 6.433 -12.374 1.00 62.12 97 TRP A CA 1
ATOM 775 C C . TRP A 1 97 ? 32.536 7.516 -11.504 1.00 62.12 97 TRP A C 1
ATOM 777 O O . TRP A 1 97 ? 33.128 7.167 -10.477 1.00 62.12 97 TRP A O 1
ATOM 787 N N . PRO A 1 98 ? 32.489 8.801 -11.907 1.00 60.81 98 PRO A N 1
ATOM 788 C CA . PRO A 1 98 ? 33.026 9.851 -11.067 1.00 60.81 98 PRO A CA 1
ATOM 789 C C . PRO A 1 98 ? 32.309 9.736 -9.729 1.00 60.81 98 PRO A C 1
ATOM 791 O O . PRO A 1 98 ? 31.084 9.582 -9.703 1.00 60.81 98 PRO A O 1
ATOM 794 N N . GLU A 1 99 ? 33.076 9.733 -8.640 1.00 57.28 99 GLU A N 1
ATOM 795 C CA . GLU A 1 99 ? 32.535 9.685 -7.290 1.00 57.28 99 GLU A CA 1
ATOM 796 C C . GLU A 1 99 ? 31.538 10.836 -7.163 1.00 57.28 99 GLU A C 1
ATOM 798 O O . GLU A 1 99 ? 31.908 12.009 -7.100 1.00 57.28 99 GLU A O 1
ATOM 803 N N . ARG A 1 100 ? 30.246 10.508 -7.278 1.00 55.88 100 ARG A N 1
ATOM 804 C CA . ARG A 1 100 ? 29.169 11.478 -7.146 1.00 55.88 100 ARG A CA 1
ATOM 805 C C . ARG A 1 100 ? 29.179 11.879 -5.689 1.00 55.88 100 ARG A C 1
ATOM 807 O O . ARG A 1 100 ? 28.603 11.176 -4.864 1.00 55.88 100 ARG A O 1
ATOM 814 N N . ASP A 1 101 ? 29.845 12.989 -5.393 1.00 58.81 101 ASP A N 1
ATOM 815 C CA . ASP A 1 101 ? 29.713 13.651 -4.108 1.00 58.81 101 ASP A CA 1
ATOM 816 C C . ASP A 1 101 ? 28.213 13.941 -3.910 1.00 58.81 101 ASP A C 1
ATOM 818 O O . ASP A 1 101 ? 27.630 14.716 -4.680 1.00 58.81 101 ASP A O 1
ATOM 822 N N . PRO A 1 102 ? 27.545 13.291 -2.939 1.00 61.59 102 PRO A N 1
ATOM 823 C CA . PRO A 1 102 ? 26.107 13.435 -2.735 1.00 61.59 102 PRO A CA 1
ATOM 824 C C . PRO A 1 102 ? 25.703 14.861 -2.320 1.00 61.59 102 PRO A C 1
ATOM 826 O O . PRO A 1 102 ? 24.510 15.154 -2.261 1.00 61.59 102 PRO A O 1
ATOM 829 N N . LEU A 1 103 ? 26.672 15.742 -2.035 1.00 56.03 103 LEU A N 1
ATOM 830 C CA . LEU A 1 103 ? 26.474 17.144 -1.668 1.00 56.03 103 LEU A CA 1
ATOM 831 C C . LEU A 1 103 ? 26.861 18.135 -2.780 1.00 56.03 103 LEU A C 1
ATOM 833 O O . LEU A 1 103 ? 26.701 19.343 -2.589 1.00 56.03 103 LEU A O 1
ATOM 837 N N . ALA A 1 104 ? 27.338 17.671 -3.940 1.00 60.69 104 ALA A N 1
ATOM 838 C CA . ALA A 1 104 ? 27.653 18.566 -5.049 1.00 60.69 104 ALA A CA 1
ATOM 839 C C . ALA A 1 104 ? 26.364 19.137 -5.683 1.00 60.69 104 ALA A C 1
ATOM 841 O O . ALA A 1 104 ? 25.436 18.380 -5.991 1.00 60.69 104 ALA A O 1
ATOM 842 N N . PRO A 1 105 ? 26.272 20.464 -5.907 1.00 57.41 105 PRO A N 1
ATOM 843 C CA . PRO A 1 105 ? 25.110 21.063 -6.555 1.00 57.41 105 PRO A CA 1
ATOM 844 C C . PRO A 1 105 ? 24.978 20.559 -8.003 1.00 57.41 105 PRO A C 1
ATOM 846 O O . PRO A 1 105 ? 25.995 20.312 -8.659 1.00 57.41 105 PRO A O 1
ATOM 849 N N . PRO A 1 106 ? 23.748 20.412 -8.534 1.00 57.50 106 PRO A N 1
ATOM 850 C CA . PRO A 1 106 ? 23.546 19.929 -9.894 1.00 57.50 106 PRO A CA 1
ATOM 851 C C . PRO A 1 106 ? 24.219 20.878 -10.887 1.00 57.50 106 PRO A C 1
ATOM 853 O O . PRO A 1 106 ? 23.893 22.065 -10.946 1.00 57.50 106 PRO A O 1
ATOM 856 N N . VAL A 1 107 ? 25.156 20.351 -11.679 1.00 60.69 107 VAL A N 1
ATOM 857 C CA . VAL A 1 107 ? 25.738 21.099 -12.795 1.00 60.69 107 VAL A CA 1
ATOM 858 C C . VAL A 1 107 ? 24.621 21.300 -13.819 1.00 60.69 107 VAL A C 1
ATOM 860 O O . VAL A 1 107 ? 24.010 20.335 -14.284 1.00 60.69 107 VAL A O 1
ATOM 863 N N . ALA A 1 108 ? 24.283 22.554 -14.110 1.00 50.09 108 ALA A N 1
ATOM 864 C CA . ALA A 1 108 ? 23.293 22.861 -15.132 1.00 50.09 108 ALA A CA 1
ATOM 865 C C . ALA A 1 108 ? 23.821 22.380 -16.496 1.00 50.09 108 ALA A C 1
ATOM 867 O O . ALA A 1 108 ? 25.002 22.592 -16.786 1.00 50.09 108 ALA A O 1
ATOM 868 N N . PRO A 1 109 ? 22.991 21.746 -17.342 1.00 48.75 109 PRO A N 1
ATOM 869 C CA . PRO A 1 109 ? 23.418 21.384 -18.682 1.00 48.75 109 PRO A CA 1
ATOM 870 C C . PRO A 1 109 ? 23.706 22.666 -19.469 1.00 48.75 109 PRO A C 1
ATOM 872 O O . PRO A 1 109 ? 22.802 23.454 -19.751 1.00 48.75 109 PRO A O 1
ATOM 875 N N . THR A 1 110 ? 24.975 22.886 -19.816 1.00 52.44 110 THR A N 1
ATOM 876 C CA . THR A 1 110 ? 25.357 23.869 -20.828 1.00 52.44 110 THR A CA 1
ATOM 877 C C . THR A 1 110 ? 24.758 23.412 -22.150 1.00 52.44 110 THR A C 1
ATOM 879 O O . THR A 1 110 ? 25.250 22.481 -22.781 1.0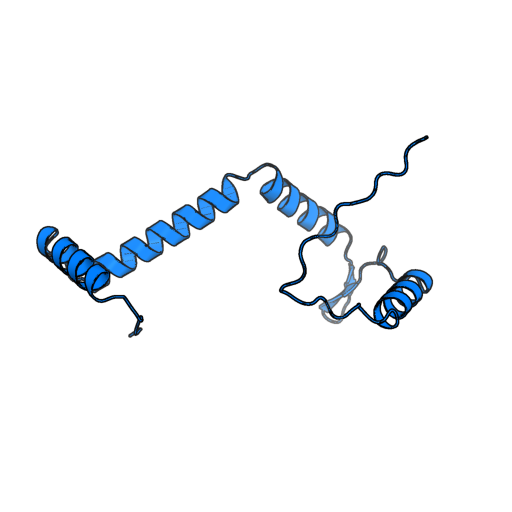0 52.44 110 THR A O 1
ATOM 882 N N . VAL A 1 111 ? 23.664 24.054 -22.547 1.00 49.31 111 VAL A N 1
ATOM 883 C CA . VAL A 1 111 ? 23.181 24.027 -23.925 1.00 49.31 111 VAL A CA 1
ATOM 884 C C . VAL A 1 111 ? 24.225 24.737 -24.795 1.00 49.31 111 VAL A C 1
ATOM 886 O O . VAL A 1 111 ? 24.502 25.913 -24.546 1.00 49.31 111 VAL A O 1
ATOM 889 N N . PRO A 1 112 ? 24.860 24.063 -25.769 1.00 47.50 112 PRO A N 1
ATOM 890 C CA . PRO A 1 112 ? 25.700 24.756 -26.734 1.00 47.50 112 PRO A CA 1
ATOM 891 C C . PRO A 1 112 ? 24.798 25.630 -27.615 1.00 47.50 112 PRO A C 1
ATOM 893 O O . PRO A 1 112 ? 23.878 25.130 -28.262 1.00 47.50 112 PRO A O 1
ATOM 896 N N . GLY A 1 113 ? 25.026 26.942 -27.564 1.00 56.62 113 GLY A N 1
ATOM 897 C CA . GLY A 1 113 ? 24.448 27.905 -28.495 1.00 56.62 113 GLY A CA 1
ATOM 898 C C . GLY A 1 113 ? 25.200 27.889 -29.826 1.00 56.62 113 GLY A C 1
ATOM 899 O O . GLY A 1 113 ? 26.421 27.761 -29.810 1.00 56.62 113 GLY A O 1
ATOM 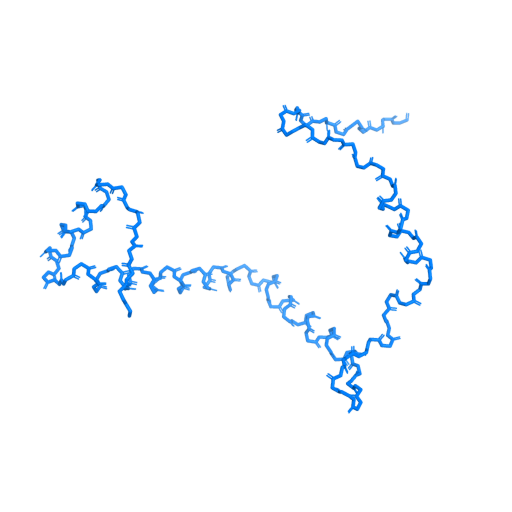900 N N . GLU A 1 114 ? 24.402 27.977 -30.897 1.00 41.34 114 GLU A N 1
ATOM 901 C CA . GLU A 1 114 ? 24.671 28.327 -32.312 1.00 41.34 114 GLU A CA 1
ATOM 902 C C . GLU A 1 114 ? 26.098 28.240 -32.877 1.00 41.34 114 GLU A C 1
ATOM 904 O O . GLU A 1 114 ? 26.993 28.997 -32.439 1.00 41.34 114 GLU A O 1
#

Sequence (114 aa):
MKTTFDLPDPLLRKAKAAAARQGRPLRDLVAEAIDEKLAQTASEIADTLPASAERRLAWERWRSRLVEQPDGTWFNPEGIQDEGFYETLEQIRQEAWPERDPLAPPVAPTVPGE

Secondary structure (DSSP, 8-state):
--------HHHHHHHHHHHHHTTS-HHHHHHHHHHHHHHHHHHHHTTSTTHHHHHHHHHHHHHTTPEEPTTS-EE-TTSS--HHHHHHHHHHHHS------TTSPPPP--PPP-

pLDDT: mean 75.35, std 13.55, range [41.34, 93.75]